Protein AF-A0A7W0HB44-F1 (afdb_monomer_lite)

Sequence (126 aa):
ELVDELAPLRAGALDGHPWAEWAAAGSPLASAGAPPAPGANEPSSGEAAPRRMPGAQSRWNAKKDQSWEPLRPELVAEVAFDHLQGDRFRHATHFQRWRPDRRPQTCTYAQLEVVVPEELASVFGA

Radius of gyration: 18.02 Å; chains: 1; bounding box: 53×34×41 Å

Secondary structure (DSSP, 8-state):
-HHHHHGGGTTTTTTT-TTHHHHHHTSTT--S-PPPPTTS-PPPSS-------TT---TTSTTS--------TT--EEEEEEEEETTEEEEEEEEEEE-TTS-GGG--GGGS-----HHHHHHH--

Foldseek 3Di:
DVCVVQVVQQVCLLPVHQVVVVVVVVDPPPPDDDDHDPPPDDDDDDDDDPPDDFLPQDPVPNPDRRDDGGGRLFWDWDWDADDDDDPDGDDDIGTDDTDPVDGSVVPDPV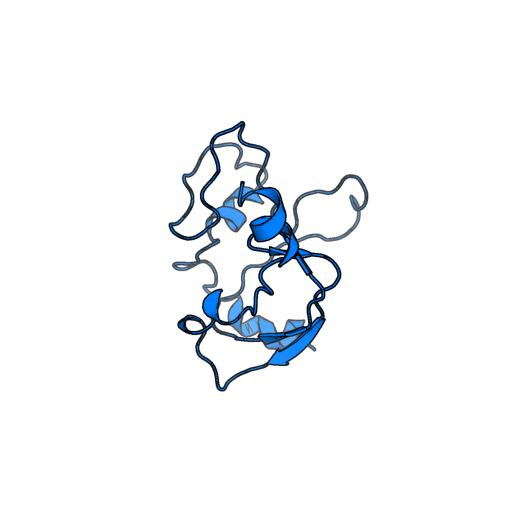PDDDDDPPVVCVVPVD

Structure (mmCIF, N/CA/C/O backbone):
data_AF-A0A7W0HB44-F1
#
_entry.id   AF-A0A7W0HB44-F1
#
loop_
_atom_site.group_PDB
_atom_site.id
_atom_site.type_symbol
_atom_site.label_atom_id
_atom_site.label_alt_id
_atom_site.label_comp_id
_atom_site.label_asym_id
_atom_site.label_entity_id
_atom_site.label_seq_id
_atom_site.pdbx_PDB_ins_code
_atom_site.Cartn_x
_atom_site.Cartn_y
_atom_site.Cartn_z
_atom_site.occupancy
_atom_site.B_iso_or_equiv
_atom_site.auth_seq_id
_atom_site.auth_comp_id
_atom_site.auth_asym_id
_atom_site.auth_atom_id
_atom_site.pdbx_PDB_model_num
ATOM 1 N N . GLU A 1 1 ? 17.718 0.295 -2.332 1.00 66.94 1 GLU A N 1
ATOM 2 C CA . GLU A 1 1 ? 17.067 -0.107 -1.063 1.00 66.94 1 GLU A CA 1
ATOM 3 C C . GLU A 1 1 ? 15.662 -0.639 -1.324 1.00 66.94 1 GLU A C 1
ATOM 5 O O . GLU A 1 1 ? 15.569 -1.816 -1.631 1.00 66.94 1 GLU A O 1
ATOM 10 N N . LEU A 1 2 ? 14.596 0.172 -1.370 1.00 78.62 2 LEU A N 1
ATOM 11 C CA . LEU A 1 2 ? 13.231 -0.365 -1.570 1.00 78.62 2 LEU A CA 1
ATOM 12 C C . LEU A 1 2 ? 13.028 -1.101 -2.914 1.00 78.62 2 LEU A C 1
ATOM 14 O O . LEU A 1 2 ? 12.323 -2.100 -2.988 1.00 78.62 2 LEU A O 1
ATOM 18 N N . VAL A 1 3 ? 13.664 -0.622 -3.987 1.00 80.94 3 VAL A N 1
ATOM 19 C CA . VAL A 1 3 ? 13.577 -1.240 -5.325 1.00 80.94 3 VAL A CA 1
ATOM 20 C C . 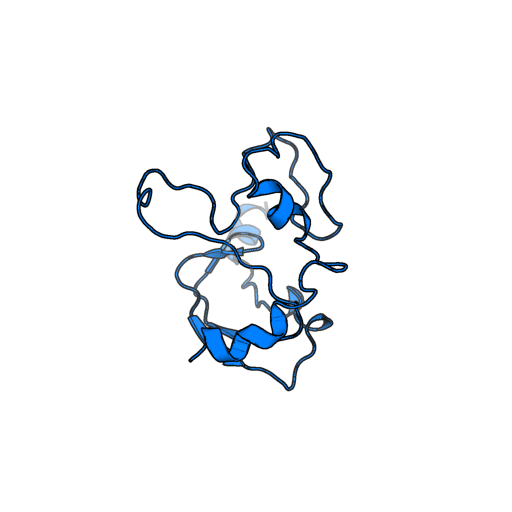VAL A 1 3 ? 14.152 -2.661 -5.334 1.00 80.94 3 VAL A C 1
ATOM 22 O O . VAL A 1 3 ? 13.620 -3.535 -6.018 1.00 80.94 3 VAL A O 1
ATOM 25 N N . ASP A 1 4 ? 15.216 -2.890 -4.567 1.00 86.69 4 ASP A N 1
ATOM 26 C CA . ASP A 1 4 ? 15.881 -4.190 -4.470 1.00 86.69 4 ASP A CA 1
ATOM 27 C C . ASP A 1 4 ? 15.051 -5.152 -3.613 1.00 86.69 4 ASP A C 1
ATOM 29 O O . ASP A 1 4 ? 14.874 -6.312 -3.979 1.00 86.69 4 ASP A O 1
ATOM 33 N N . GLU A 1 5 ? 14.457 -4.648 -2.525 1.00 86.44 5 GLU A N 1
ATOM 34 C CA . GLU A 1 5 ? 13.543 -5.410 -1.665 1.00 86.44 5 GLU A CA 1
ATOM 35 C C . GLU A 1 5 ? 12.287 -5.886 -2.406 1.00 86.44 5 GLU A C 1
ATOM 37 O O . GLU A 1 5 ? 11.816 -6.999 -2.179 1.00 86.44 5 GLU A O 1
ATOM 42 N N . LEU A 1 6 ? 11.748 -5.064 -3.312 1.00 88.62 6 LEU A N 1
ATOM 43 C CA . LEU A 1 6 ? 10.533 -5.379 -4.069 1.00 88.62 6 LEU A CA 1
ATOM 44 C C . LEU A 1 6 ? 10.803 -6.208 -5.331 1.00 88.62 6 LEU A C 1
ATOM 46 O O . LEU A 1 6 ? 9.869 -6.775 -5.899 1.00 88.62 6 LEU A O 1
ATOM 50 N N . ALA A 1 7 ? 12.062 -6.327 -5.765 1.00 88.75 7 ALA A N 1
ATOM 51 C CA . ALA A 1 7 ? 12.422 -7.043 -6.986 1.00 88.75 7 ALA A CA 1
ATOM 52 C C . ALA A 1 7 ? 11.871 -8.483 -7.067 1.00 88.75 7 ALA A C 1
ATOM 54 O O . ALA A 1 7 ? 11.349 -8.848 -8.126 1.00 88.75 7 ALA A O 1
ATOM 55 N N . PRO A 1 8 ? 11.885 -9.293 -5.986 1.00 91.88 8 PRO A N 1
ATOM 56 C CA . PRO A 1 8 ? 11.328 -10.645 -6.011 1.00 91.88 8 PRO A CA 1
ATOM 57 C C . PRO A 1 8 ? 9.817 -10.694 -6.274 1.00 91.88 8 PRO A C 1
ATOM 59 O O . PRO A 1 8 ? 9.305 -11.732 -6.696 1.00 91.88 8 PRO A O 1
ATOM 62 N N . LEU A 1 9 ? 9.090 -9.599 -6.034 1.00 90.00 9 LEU A N 1
ATOM 63 C CA . LEU A 1 9 ? 7.636 -9.523 -6.207 1.00 90.00 9 LEU A CA 1
ATOM 64 C C . LEU A 1 9 ? 7.206 -9.214 -7.643 1.00 90.00 9 LEU A C 1
ATOM 66 O O . LEU A 1 9 ? 6.017 -9.274 -7.932 1.00 90.00 9 LEU A O 1
ATOM 70 N N . ARG A 1 10 ? 8.139 -8.910 -8.549 1.00 89.81 10 ARG A N 1
ATOM 71 C CA . ARG A 1 10 ? 7.848 -8.625 -9.967 1.00 89.81 10 ARG A CA 1
ATOM 72 C C . ARG A 1 10 ? 7.587 -9.887 -10.784 1.00 89.81 10 ARG A C 1
ATOM 74 O O . ARG A 1 10 ? 6.786 -9.888 -11.716 1.00 89.81 10 ARG A O 1
ATOM 81 N N . ALA A 1 11 ? 8.281 -10.973 -10.448 1.00 88.81 11 ALA A N 1
ATOM 82 C CA . ALA A 1 11 ? 8.163 -12.237 -11.167 1.00 88.81 11 ALA A CA 1
ATOM 83 C C . ALA A 1 11 ? 6.737 -12.799 -11.032 1.00 88.81 11 ALA A C 1
ATOM 85 O O . ALA A 1 11 ? 6.245 -12.964 -9.916 1.00 88.81 11 ALA A O 1
ATOM 86 N N . GLY A 1 12 ? 6.067 -13.063 -12.159 1.00 86.06 12 GLY A N 1
ATOM 87 C CA . GLY A 1 12 ? 4.680 -13.554 -12.170 1.00 86.06 12 GLY A CA 1
ATOM 88 C C . GLY A 1 12 ? 3.658 -12.563 -11.597 1.00 86.06 12 GLY A C 1
ATOM 89 O O . GLY A 1 12 ? 2.560 -12.959 -11.225 1.00 86.06 12 GLY A O 1
ATOM 90 N N . ALA A 1 13 ? 3.993 -11.270 -11.490 1.00 88.81 13 ALA A N 1
ATOM 91 C CA . ALA A 1 13 ? 3.138 -10.297 -10.807 1.00 88.81 13 ALA A CA 1
ATOM 92 C C . ALA A 1 13 ? 1.765 -10.093 -11.450 1.00 88.81 13 ALA A C 1
ATOM 94 O O . ALA A 1 13 ? 0.861 -9.622 -10.775 1.00 88.81 13 ALA A O 1
ATOM 95 N N . LEU A 1 14 ? 1.598 -10.427 -12.731 1.00 87.31 14 LEU A N 1
ATOM 96 C CA . LEU A 1 14 ? 0.333 -10.265 -13.448 1.00 87.31 14 LEU A CA 1
ATOM 97 C C . LEU A 1 14 ? -0.612 -11.468 -13.307 1.00 87.31 14 LEU A C 1
ATOM 99 O O . LEU A 1 14 ? -1.790 -11.343 -13.647 1.00 87.31 14 LEU A O 1
ATOM 103 N N . ASP A 1 15 ? -0.137 -12.598 -12.781 1.00 86.62 15 ASP A N 1
ATOM 104 C CA . ASP A 1 15 ? -0.927 -13.822 -12.657 1.00 86.62 15 ASP A CA 1
ATOM 105 C C . ASP A 1 15 ? -2.056 -13.630 -11.633 1.00 86.62 15 ASP A C 1
ATOM 107 O O . ASP A 1 15 ? -1.824 -13.501 -10.432 1.00 86.62 15 ASP A O 1
ATOM 111 N N . GLY A 1 16 ? -3.303 -13.562 -12.116 1.00 80.88 16 GLY A N 1
ATOM 112 C CA . GLY A 1 16 ? -4.476 -13.314 -11.267 1.00 80.88 16 GLY A CA 1
ATOM 113 C C . GLY A 1 16 ? -4.487 -11.933 -10.601 1.00 80.88 16 GLY A C 1
ATOM 114 O O . GLY A 1 16 ? -5.173 -11.738 -9.598 1.00 80.88 16 GLY A O 1
ATOM 115 N N . HIS A 1 17 ? -3.719 -10.976 -11.125 1.00 82.81 17 HIS A N 1
ATOM 116 C CA . HIS A 1 17 ? -3.535 -9.681 -10.485 1.00 82.81 17 HIS A CA 1
ATOM 117 C C . HIS A 1 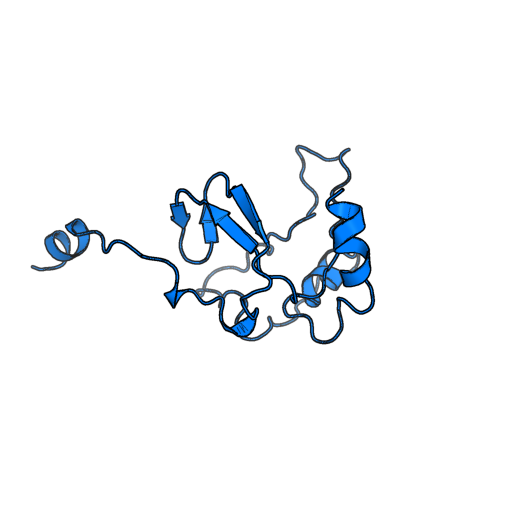17 ? -4.781 -8.790 -10.624 1.00 82.81 17 HIS A C 1
ATOM 119 O O . HIS A 1 17 ? -5.276 -8.610 -11.742 1.00 82.81 17 HIS A O 1
ATOM 125 N N . PRO A 1 18 ? -5.259 -8.149 -9.538 1.00 81.81 18 PRO A N 1
ATOM 126 C CA . PRO A 1 18 ? -6.481 -7.337 -9.570 1.00 81.81 18 PRO A CA 1
ATOM 127 C C . PRO A 1 18 ? -6.381 -6.140 -10.525 1.00 81.81 18 PRO A C 1
ATOM 129 O O . PRO A 1 18 ? -7.391 -5.667 -11.034 1.00 81.81 18 PRO A O 1
ATOM 132 N N . TRP A 1 19 ? -5.157 -5.685 -10.812 1.00 81.31 19 TRP A N 1
ATOM 133 C CA . TRP A 1 19 ? -4.868 -4.598 -11.752 1.00 81.31 19 TRP A CA 1
ATOM 134 C C . TRP A 1 19 ? -4.137 -5.067 -13.019 1.00 81.31 19 TRP A C 1
ATOM 136 O O . TRP A 1 19 ? -3.430 -4.280 -13.642 1.00 81.31 19 TRP A O 1
ATOM 146 N N . ALA A 1 20 ? -4.245 -6.347 -13.401 1.00 82.12 20 ALA A N 1
ATOM 147 C CA . ALA A 1 20 ? -3.573 -6.876 -14.596 1.00 82.12 20 ALA A CA 1
ATOM 148 C C . ALA A 1 20 ? -3.907 -6.073 -15.870 1.00 82.12 20 ALA A C 1
ATOM 150 O O . ALA A 1 20 ? -3.052 -5.871 -16.732 1.00 82.12 20 ALA A O 1
ATOM 151 N N . GLU A 1 21 ? -5.130 -5.544 -15.961 1.00 76.88 21 GLU A N 1
ATOM 152 C CA . GLU A 1 21 ? -5.582 -4.706 -17.077 1.00 76.88 21 GLU A CA 1
ATOM 153 C C . GLU A 1 21 ? -4.788 -3.395 -17.234 1.00 76.88 21 GLU A C 1
ATOM 155 O O . GLU A 1 21 ? -4.681 -2.875 -18.344 1.00 76.88 21 GLU A O 1
ATOM 160 N N . TRP A 1 22 ? -4.168 -2.871 -16.169 1.00 75.94 22 TRP A N 1
ATOM 161 C CA . TRP A 1 22 ? -3.329 -1.668 -16.262 1.00 75.94 22 TRP A CA 1
ATOM 162 C C . TRP A 1 22 ? -2.034 -1.934 -17.032 1.00 75.94 22 TRP A C 1
ATOM 164 O O . TRP A 1 22 ? -1.557 -1.052 -17.745 1.00 75.94 22 TRP A O 1
ATOM 174 N N . ALA A 1 23 ? -1.518 -3.166 -16.974 1.00 70.62 23 ALA A N 1
ATOM 175 C CA . ALA A 1 23 ? -0.372 -3.591 -17.776 1.00 70.62 23 ALA A CA 1
ATOM 176 C C . ALA A 1 23 ? -0.689 -3.562 -19.273 1.00 70.62 23 ALA A C 1
ATOM 178 O O . ALA A 1 23 ? 0.136 -3.139 -20.081 1.00 70.62 23 ALA A O 1
ATOM 179 N N . ALA A 1 24 ? -1.907 -3.976 -19.636 1.00 64.75 24 ALA A N 1
ATOM 180 C CA . ALA A 1 24 ? -2.380 -3.908 -21.010 1.00 64.75 24 ALA A CA 1
ATOM 181 C C . ALA A 1 24 ? -2.591 -2.449 -21.443 1.00 64.75 24 ALA A C 1
ATOM 183 O O . ALA A 1 24 ? -2.161 -2.074 -22.527 1.00 64.75 24 ALA A O 1
ATOM 184 N N . ALA A 1 25 ? -3.182 -1.614 -20.583 1.00 56.91 25 ALA A N 1
ATOM 185 C CA . ALA A 1 25 ? -3.537 -0.228 -20.888 1.00 56.91 25 ALA A CA 1
ATOM 186 C C . ALA A 1 25 ? -2.340 0.746 -20.985 1.00 56.91 25 ALA A C 1
ATOM 188 O O . ALA A 1 25 ? -2.445 1.777 -21.646 1.00 56.91 25 ALA A O 1
ATOM 189 N N . GLY A 1 26 ? -1.194 0.417 -20.375 1.00 52.00 26 GLY A N 1
ATOM 190 C CA . GLY A 1 26 ? 0.079 1.124 -20.578 1.00 52.00 26 GLY A CA 1
ATOM 191 C C . GLY A 1 26 ? 0.760 0.814 -21.920 1.00 52.00 26 GLY A C 1
ATOM 192 O O . GLY A 1 26 ? 1.728 1.481 -22.287 1.00 52.00 26 GLY A O 1
ATOM 193 N N . SER A 1 27 ? 0.258 -0.177 -22.667 1.00 43.75 27 SER A N 1
ATOM 194 C CA . SER A 1 27 ? 0.716 -0.477 -24.022 1.00 43.75 27 SER A CA 1
ATOM 195 C C . SER A 1 27 ? 0.148 0.546 -25.012 1.00 43.75 27 SER A C 1
ATOM 197 O O . SER A 1 27 ? -1.060 0.798 -24.995 1.00 43.75 27 SER A O 1
ATOM 199 N N . PRO A 1 28 ? 0.953 1.092 -25.944 1.00 41.56 28 PRO A N 1
ATOM 200 C CA . PRO A 1 28 ? 0.484 2.053 -26.947 1.00 41.56 28 PRO A CA 1
ATOM 201 C C . PRO A 1 28 ? -0.626 1.519 -27.881 1.00 41.56 28 PRO A C 1
ATOM 203 O O . PRO A 1 28 ? -1.152 2.288 -28.680 1.00 41.56 28 PRO A O 1
ATOM 206 N N . LEU A 1 29 ? -0.996 0.233 -27.790 1.00 34.00 29 LEU A N 1
ATOM 207 C CA . LEU A 1 29 ? -2.051 -0.410 -28.585 1.00 34.00 29 LEU A CA 1
ATOM 208 C C . LEU A 1 29 ? -3.419 -0.547 -27.880 1.00 34.00 29 LEU A C 1
ATOM 210 O O . LEU A 1 29 ? -4.388 -0.940 -28.526 1.00 34.00 29 LEU A O 1
ATOM 214 N N . ALA A 1 30 ? -3.525 -0.287 -26.574 1.00 42.03 30 ALA A N 1
ATOM 215 C CA . ALA A 1 30 ? -4.703 -0.661 -25.786 1.00 42.03 30 ALA A CA 1
ATOM 216 C C . ALA A 1 30 ? -5.719 0.482 -25.640 1.00 42.03 30 ALA A C 1
ATOM 218 O O . ALA A 1 30 ? -5.990 0.985 -24.552 1.00 42.03 30 ALA A O 1
ATOM 219 N N . SER A 1 31 ? -6.320 0.878 -26.757 1.00 34.59 31 SER A N 1
ATOM 220 C CA . SER A 1 31 ? -7.476 1.777 -26.805 1.00 34.59 31 SER A CA 1
ATOM 221 C C . SER A 1 31 ? -8.786 1.010 -27.039 1.00 34.59 31 SER A C 1
ATOM 223 O O . SER A 1 31 ? -9.563 1.378 -27.911 1.00 34.59 31 SER A O 1
ATOM 225 N N . ALA A 1 32 ? -9.068 -0.069 -26.295 1.00 33.91 32 ALA A N 1
ATOM 226 C CA . ALA A 1 32 ? -10.382 -0.721 -26.381 1.00 33.91 32 ALA A CA 1
ATOM 227 C C . ALA A 1 32 ? -10.771 -1.531 -25.128 1.00 33.91 32 ALA A C 1
ATOM 229 O O . ALA A 1 32 ? -10.327 -2.656 -24.931 1.00 33.91 32 ALA A O 1
ATOM 230 N N . GLY A 1 33 ? -11.648 -0.938 -24.310 1.00 38.47 33 GLY A N 1
ATOM 231 C CA . GLY A 1 33 ? -12.824 -1.578 -23.699 1.00 38.47 33 GLY A CA 1
ATOM 232 C C . GLY A 1 33 ? -1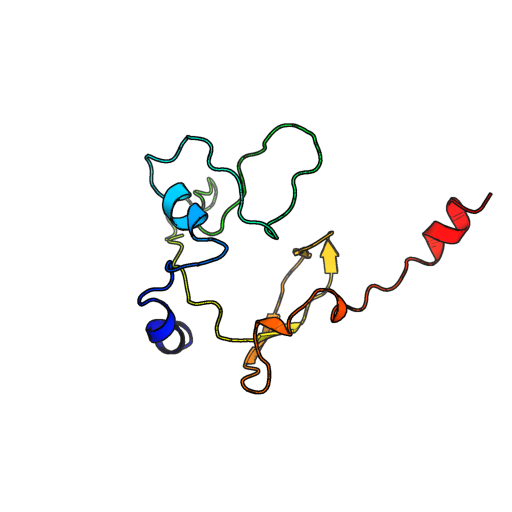2.724 -2.989 -23.105 1.00 38.47 33 GLY A C 1
ATOM 233 O O . GLY A 1 33 ? -13.443 -3.871 -23.566 1.00 38.47 33 GLY A O 1
ATOM 234 N N . ALA A 1 34 ? -11.961 -3.182 -22.025 1.00 36.75 34 ALA A N 1
ATOM 235 C CA . ALA A 1 34 ? -12.122 -4.346 -21.146 1.00 36.75 34 ALA A CA 1
ATOM 236 C C . ALA A 1 34 ? -12.937 -3.978 -19.879 1.00 36.75 34 ALA A C 1
ATOM 238 O O . ALA A 1 34 ? -12.705 -2.908 -19.293 1.00 36.75 34 ALA A O 1
ATOM 239 N N . PRO A 1 35 ? -13.911 -4.812 -19.455 1.00 32.62 35 PRO A N 1
ATOM 240 C CA . PRO A 1 35 ? -14.655 -4.589 -18.217 1.00 32.62 35 PRO A CA 1
ATOM 241 C C . PRO A 1 35 ? -13.752 -4.806 -16.985 1.00 32.62 35 PRO A C 1
ATOM 243 O O . PRO A 1 35 ? -12.882 -5.677 -17.028 1.00 32.62 35 PRO A O 1
ATOM 246 N N . PRO A 1 36 ? -13.940 -4.022 -15.904 1.00 39.62 36 PRO A N 1
ATOM 247 C CA . PRO A 1 36 ? -13.067 -4.067 -14.733 1.00 39.62 36 PRO A CA 1
ATOM 248 C C . PRO A 1 36 ? -13.268 -5.344 -13.906 1.00 39.62 36 PRO A C 1
ATOM 250 O O . PRO A 1 36 ? -14.351 -5.936 -13.891 1.00 39.62 36 PRO A O 1
ATOM 253 N N . ALA A 1 37 ? -12.222 -5.740 -13.178 1.00 40.75 37 ALA A N 1
ATOM 254 C CA . ALA A 1 37 ? -12.290 -6.802 -12.178 1.00 40.75 37 ALA A CA 1
ATOM 255 C C . ALA A 1 37 ? -13.230 -6.416 -11.009 1.00 40.75 37 ALA A C 1
ATOM 257 O O . ALA A 1 37 ? -13.264 -5.247 -10.609 1.00 40.75 37 ALA A O 1
ATOM 258 N N . PRO A 1 38 ? -13.981 -7.370 -10.422 1.00 30.97 38 PRO A N 1
ATOM 259 C CA . PRO A 1 38 ? -14.883 -7.082 -9.308 1.00 30.97 38 PRO A CA 1
ATOM 260 C C . PRO A 1 38 ? -14.089 -6.592 -8.086 1.00 30.97 38 PRO A C 1
ATOM 262 O O . PRO A 1 38 ? -13.194 -7.283 -7.603 1.00 30.97 38 PRO A O 1
ATOM 265 N N . GLY A 1 39 ? -14.417 -5.390 -7.600 1.00 39.38 39 GLY A N 1
ATOM 266 C CA . GLY A 1 39 ? -13.740 -4.722 -6.478 1.00 39.38 39 GLY A CA 1
ATOM 267 C C . GLY A 1 39 ? -12.791 -3.581 -6.872 1.00 39.38 39 GLY A C 1
ATOM 268 O O . GLY A 1 39 ? -12.315 -2.871 -5.990 1.00 39.38 39 GLY A O 1
ATOM 269 N N . ALA A 1 40 ? -12.542 -3.359 -8.167 1.00 43.97 40 ALA A N 1
ATOM 270 C CA . ALA A 1 40 ? -11.895 -2.145 -8.657 1.00 43.97 40 ALA A CA 1
ATOM 271 C C . ALA A 1 40 ? -12.976 -1.112 -9.016 1.00 43.97 40 ALA A C 1
ATOM 273 O O . ALA A 1 40 ? -13.684 -1.297 -10.000 1.00 43.97 40 ALA A O 1
ATOM 274 N N . ASN A 1 41 ? -13.108 -0.065 -8.191 1.00 45.88 41 ASN A N 1
ATOM 275 C CA . ASN A 1 41 ? -13.949 1.131 -8.351 1.00 45.88 41 ASN A CA 1
ATOM 276 C C . ASN A 1 41 ? -15.130 0.972 -9.326 1.00 45.88 41 ASN A C 1
ATOM 278 O O . ASN A 1 41 ? -15.006 1.271 -10.518 1.00 45.88 41 ASN A O 1
ATOM 282 N N . GLU A 1 42 ? -16.283 0.536 -8.809 1.00 34.84 42 GLU A N 1
ATOM 283 C CA . GLU A 1 42 ? -17.534 0.528 -9.572 1.00 34.84 42 GLU A CA 1
ATOM 284 C C . GLU A 1 42 ? -17.821 1.942 -10.114 1.00 34.84 42 GLU A C 1
ATOM 286 O O . GLU A 1 42 ? -17.856 2.907 -9.343 1.00 34.84 42 GLU A O 1
ATOM 291 N N . PRO A 1 43 ? -17.994 2.120 -11.435 1.00 35.34 43 PRO A N 1
ATOM 292 C CA . PRO A 1 43 ? -18.248 3.437 -11.985 1.00 35.34 43 PRO A CA 1
ATOM 293 C C . PRO A 1 43 ? -19.673 3.873 -11.637 1.00 35.34 43 PRO A C 1
ATOM 295 O O . PRO A 1 43 ? -20.652 3.255 -12.056 1.00 35.34 43 PRO A O 1
ATOM 298 N N . SER A 1 44 ? -19.788 4.987 -10.913 1.00 31.38 44 SER A N 1
ATOM 299 C CA . SER A 1 44 ? -21.025 5.767 -10.890 1.00 31.38 44 SER A CA 1
ATOM 300 C C . SER A 1 44 ? -21.363 6.180 -12.325 1.00 31.38 44 SER A C 1
ATOM 302 O O . SER A 1 44 ? -20.489 6.610 -13.078 1.00 31.38 44 SER A O 1
ATOM 304 N N . SER A 1 45 ? -22.620 5.983 -12.718 1.00 36.56 45 SER A N 1
ATOM 305 C CA . SER A 1 45 ? -23.103 6.200 -14.082 1.00 36.56 45 SER A CA 1
ATOM 306 C C . SER A 1 45 ? -22.839 7.637 -14.546 1.00 36.56 45 SER A C 1
ATOM 308 O O . SER A 1 45 ? -23.461 8.577 -14.059 1.00 36.56 45 SER A O 1
ATOM 310 N N . GLY A 1 46 ? -21.928 7.799 -15.507 1.00 30.16 46 GLY A N 1
ATOM 311 C CA . GLY A 1 46 ? -21.660 9.064 -16.190 1.00 30.16 46 GLY A CA 1
ATOM 312 C C . GLY A 1 46 ? -20.286 9.063 -16.856 1.00 30.16 46 GLY A C 1
ATOM 313 O O . GLY A 1 46 ? -19.289 8.944 -16.159 1.00 30.16 46 GLY A O 1
ATOM 314 N N . GLU A 1 47 ? -20.271 9.167 -18.191 1.00 31.09 47 GLU A N 1
ATOM 315 C CA . GLU A 1 47 ? -19.135 9.434 -19.093 1.00 31.09 47 GLU A CA 1
ATOM 316 C C . GLU A 1 47 ? -17.769 8.846 -18.673 1.00 31.09 47 GLU A C 1
ATOM 318 O O . GLU A 1 47 ? -17.094 9.351 -17.776 1.00 31.09 47 GLU A O 1
ATOM 323 N N . ALA A 1 48 ? -17.313 7.798 -19.369 1.00 37.03 48 ALA A N 1
ATOM 324 C CA . ALA A 1 48 ? -16.049 7.115 -19.091 1.00 37.03 48 ALA A CA 1
ATOM 325 C C . ALA A 1 48 ? -14.827 8.039 -19.284 1.00 37.03 48 ALA A C 1
ATOM 327 O O . ALA A 1 48 ? -14.188 8.057 -20.336 1.00 37.03 48 ALA A O 1
ATOM 328 N N . ALA A 1 49 ? -14.475 8.799 -18.246 1.00 37.28 49 ALA A N 1
ATOM 329 C CA . ALA A 1 49 ? -13.210 9.509 -18.173 1.00 37.28 49 ALA A CA 1
ATOM 330 C C . ALA A 1 49 ? -12.057 8.490 -18.275 1.00 37.28 49 ALA A C 1
ATOM 332 O O . ALA A 1 49 ? -12.149 7.406 -17.688 1.00 37.28 49 ALA A O 1
ATOM 333 N N . PRO A 1 50 ? -10.959 8.808 -18.990 1.00 46.97 50 PRO A N 1
ATOM 334 C CA . PRO A 1 50 ? -9.821 7.904 -19.102 1.00 46.97 50 PRO A CA 1
ATOM 335 C C . PRO A 1 50 ? -9.336 7.534 -17.697 1.00 46.97 50 PRO A C 1
ATOM 337 O O . PRO A 1 50 ? -8.996 8.418 -16.903 1.00 46.97 50 PRO A O 1
ATOM 340 N N . ARG A 1 51 ? -9.344 6.231 -17.377 1.00 59.12 51 ARG A N 1
ATOM 341 C CA . ARG A 1 51 ? -8.898 5.715 -16.075 1.00 59.12 51 ARG A CA 1
ATOM 342 C C . ARG A 1 51 ? -7.487 6.239 -15.814 1.00 59.12 51 ARG A C 1
ATOM 344 O O . ARG A 1 51 ? -6.549 5.900 -16.534 1.00 59.12 51 ARG A O 1
ATOM 351 N N . ARG A 1 52 ? -7.334 7.102 -14.803 1.00 61.88 52 ARG A N 1
ATOM 352 C CA . ARG A 1 52 ? -6.014 7.571 -14.369 1.00 61.88 52 ARG A CA 1
ATOM 353 C C . ARG A 1 52 ? -5.275 6.396 -13.742 1.00 61.88 52 ARG A C 1
ATOM 355 O O . ARG A 1 52 ? -5.560 6.035 -12.607 1.00 61.88 52 ARG A O 1
ATOM 362 N N . MET A 1 53 ? -4.335 5.832 -14.487 1.00 68.75 53 MET A N 1
ATOM 363 C CA . MET A 1 53 ? -3.418 4.806 -14.000 1.00 68.75 53 MET A CA 1
ATOM 364 C C . MET A 1 53 ? -2.084 5.430 -13.564 1.00 68.75 53 MET A C 1
ATOM 366 O O . MET A 1 53 ? -1.668 6.453 -14.127 1.00 68.75 53 MET A O 1
ATOM 370 N N . PRO A 1 54 ? -1.392 4.834 -12.582 1.00 67.94 54 PRO A N 1
ATOM 371 C CA . PRO A 1 54 ? 0.002 5.154 -12.309 1.00 67.94 54 PRO A CA 1
ATOM 372 C C . PRO A 1 54 ? 0.848 4.960 -13.574 1.00 67.94 54 PRO A C 1
ATOM 374 O O . PRO A 1 54 ? 0.634 4.020 -14.330 1.00 67.94 54 PRO A O 1
ATOM 377 N N . GLY A 1 55 ? 1.784 5.872 -13.826 1.00 69.19 55 GLY A N 1
ATOM 378 C CA . GLY A 1 55 ? 2.661 5.809 -14.999 1.00 69.19 55 GLY A CA 1
ATOM 379 C C . GLY A 1 55 ? 2.080 6.345 -16.315 1.00 69.19 55 GLY A C 1
ATOM 380 O O . GLY A 1 55 ? 2.780 6.402 -17.325 1.00 69.19 55 GLY A O 1
ATOM 381 N N . ALA A 1 56 ? 0.822 6.803 -16.323 1.00 69.94 56 ALA A N 1
ATOM 382 C CA . ALA A 1 56 ? 0.237 7.446 -17.497 1.00 69.94 56 ALA A CA 1
ATOM 383 C C . ALA A 1 56 ? 1.017 8.707 -17.915 1.00 69.94 56 ALA A C 1
ATOM 385 O O . ALA A 1 56 ? 1.414 9.525 -17.082 1.00 69.94 56 ALA A O 1
ATOM 386 N N . GLN A 1 57 ? 1.170 8.898 -19.229 1.00 66.75 57 GLN A N 1
ATOM 387 C CA . GLN A 1 57 ? 1.881 10.038 -19.809 1.00 66.75 57 GLN A CA 1
ATOM 388 C C . GLN A 1 57 ? 1.308 11.374 -19.307 1.00 66.75 57 GLN A C 1
ATOM 390 O O . GLN A 1 57 ? 0.135 11.699 -19.501 1.00 66.75 57 GLN A O 1
ATOM 395 N N . SER A 1 58 ? 2.160 12.174 -18.664 1.00 67.81 58 SER A N 1
ATOM 396 C CA . SER A 1 58 ? 1.820 13.505 -18.158 1.00 67.81 58 SER A CA 1
ATOM 397 C C . SER A 1 58 ? 2.524 14.583 -18.972 1.00 67.81 58 SER A C 1
ATOM 399 O O . SER A 1 58 ? 3.752 14.603 -19.057 1.00 67.81 58 SER A O 1
ATOM 401 N N . ARG A 1 59 ? 1.750 15.551 -19.486 1.00 69.56 59 ARG A N 1
ATOM 402 C CA . ARG A 1 59 ? 2.259 16.725 -20.228 1.00 69.56 59 ARG A CA 1
ATOM 403 C C . ARG A 1 59 ? 3.294 17.556 -19.462 1.00 69.56 59 ARG A C 1
ATOM 405 O O . ARG A 1 59 ? 4.078 18.264 -20.077 1.00 69.56 59 ARG A O 1
ATOM 412 N N . TRP A 1 60 ? 3.296 17.470 -18.133 1.00 66.88 60 TRP A N 1
ATOM 413 C CA . TRP A 1 60 ? 4.208 18.222 -17.266 1.00 66.88 60 TRP A CA 1
ATOM 414 C C . TRP A 1 60 ? 5.523 17.485 -16.988 1.00 66.88 60 TRP A C 1
ATOM 416 O O . TRP A 1 60 ? 6.504 18.111 -16.607 1.00 66.88 60 TRP A O 1
ATOM 426 N N . ASN A 1 61 ? 5.558 16.164 -17.193 1.00 64.81 61 ASN A N 1
ATOM 427 C CA . ASN A 1 61 ? 6.695 15.298 -16.869 1.00 64.81 61 ASN A CA 1
ATOM 428 C C . ASN A 1 61 ? 7.131 14.446 -18.075 1.00 64.81 61 ASN A C 1
ATOM 430 O O . ASN A 1 61 ? 7.662 13.358 -17.892 1.00 64.81 61 ASN A O 1
ATOM 434 N N . ALA A 1 62 ? 6.941 14.937 -19.305 1.00 66.06 62 ALA A N 1
ATOM 435 C CA . ALA A 1 62 ? 7.139 14.174 -20.547 1.00 66.06 62 ALA A CA 1
ATOM 436 C C . ALA A 1 62 ? 8.532 13.528 -20.714 1.00 66.06 62 ALA A C 1
ATOM 438 O O . ALA A 1 62 ? 8.681 12.588 -21.484 1.00 66.06 62 ALA A O 1
ATOM 439 N N . LYS A 1 63 ? 9.557 14.028 -20.012 1.00 73.62 63 LYS A N 1
ATOM 440 C CA . LYS A 1 63 ? 10.930 13.493 -20.055 1.00 73.62 63 LYS A CA 1
ATOM 441 C C . LYS A 1 63 ? 11.289 12.589 -18.871 1.00 73.62 63 LYS A C 1
ATOM 443 O O . LYS A 1 63 ? 12.407 12.089 -18.826 1.00 73.62 63 LYS A O 1
ATOM 448 N N . LYS A 1 64 ? 10.403 12.441 -17.882 1.00 73.12 64 LYS A N 1
ATOM 449 C CA . LYS A 1 64 ? 10.650 11.574 -16.727 1.00 73.12 64 LYS A CA 1
ATOM 450 C C . LYS A 1 64 ? 10.192 10.166 -17.047 1.00 73.12 64 LYS A C 1
ATOM 452 O O . LYS A 1 64 ? 9.106 9.988 -17.600 1.00 73.12 64 LYS A O 1
ATOM 457 N N . ASP A 1 65 ? 11.002 9.205 -16.628 1.00 71.38 65 ASP A N 1
ATOM 458 C CA . ASP A 1 65 ? 10.586 7.818 -16.600 1.00 71.38 65 ASP A CA 1
ATOM 459 C C . ASP A 1 65 ? 9.400 7.673 -15.640 1.00 71.38 65 ASP A C 1
ATOM 461 O O . ASP A 1 65 ? 9.451 8.072 -14.474 1.00 71.38 65 ASP A O 1
ATOM 465 N N . GLN A 1 66 ? 8.294 7.204 -16.197 1.00 72.00 66 GLN A N 1
ATOM 466 C CA . GLN A 1 66 ? 7.033 6.959 -15.513 1.00 72.00 66 GLN A CA 1
ATOM 467 C C . GLN A 1 66 ? 6.606 5.512 -15.767 1.00 72.00 66 GLN A C 1
ATOM 469 O O . GLN A 1 66 ? 5.417 5.213 -15.748 1.00 72.00 66 GLN A O 1
ATOM 474 N N . SER A 1 67 ? 7.559 4.611 -16.029 1.00 75.00 67 SER A N 1
ATOM 475 C CA . SER A 1 67 ? 7.273 3.190 -16.162 1.00 75.00 67 SER A CA 1
ATOM 476 C C . SER A 1 67 ? 6.508 2.695 -14.939 1.00 75.00 67 SER A C 1
ATOM 478 O O . SER A 1 67 ? 6.940 2.877 -13.797 1.00 75.00 67 SER A O 1
ATOM 480 N N . TRP A 1 68 ? 5.369 2.063 -15.184 1.00 78.88 68 TRP A N 1
ATOM 481 C CA . TRP A 1 68 ? 4.656 1.328 -14.157 1.00 78.88 68 TRP A CA 1
ATOM 482 C C . TRP A 1 68 ? 5.115 -0.125 -14.174 1.00 78.88 68 TRP A C 1
ATOM 484 O O . TRP A 1 68 ? 5.212 -0.737 -15.237 1.00 78.88 68 TRP A O 1
ATOM 494 N N . GLU A 1 69 ? 5.383 -0.670 -12.992 1.00 83.88 69 GLU A N 1
ATOM 495 C CA . GLU A 1 69 ? 5.816 -2.049 -12.823 1.00 83.88 69 GLU A CA 1
ATOM 496 C C . GLU A 1 69 ? 4.896 -2.751 -11.812 1.00 83.88 69 GLU A C 1
ATOM 498 O O . GLU A 1 69 ? 4.752 -2.263 -10.685 1.00 83.88 69 GLU A O 1
ATOM 503 N N . PRO A 1 70 ? 4.236 -3.860 -12.194 1.00 87.38 70 PRO A N 1
ATOM 504 C CA . PRO A 1 70 ? 3.369 -4.602 -11.289 1.00 87.38 70 PRO A CA 1
ATOM 505 C C . PRO A 1 70 ? 4.190 -5.338 -10.226 1.00 87.38 70 PRO A C 1
ATOM 507 O O . PRO A 1 70 ? 5.275 -5.855 -10.495 1.00 87.38 70 PRO A O 1
ATOM 510 N N . LEU A 1 71 ? 3.623 -5.446 -9.027 1.00 89.88 71 LEU A N 1
ATOM 511 C CA . LEU A 1 71 ? 4.169 -6.229 -7.922 1.00 89.88 71 LEU A CA 1
ATOM 512 C C . LEU A 1 71 ? 3.076 -7.155 -7.396 1.00 89.88 71 LEU A C 1
ATOM 514 O O . LEU A 1 71 ? 1.929 -6.730 -7.272 1.00 89.88 71 LEU A O 1
ATOM 518 N N . ARG A 1 72 ? 3.422 -8.396 -7.036 1.00 91.19 72 ARG A N 1
ATOM 519 C CA . ARG A 1 72 ? 2.478 -9.304 -6.372 1.00 91.19 72 ARG A CA 1
ATOM 520 C C . ARG A 1 72 ? 1.933 -8.652 -5.085 1.00 91.19 72 ARG A C 1
ATOM 522 O O . ARG A 1 72 ? 2.739 -8.196 -4.267 1.00 91.19 72 ARG A O 1
ATOM 529 N N . PRO A 1 73 ? 0.601 -8.614 -4.864 1.00 89.94 73 PRO A N 1
ATOM 530 C CA . PRO A 1 73 ? -0.025 -7.944 -3.720 1.00 89.94 73 PRO A CA 1
ATOM 531 C C . PRO A 1 73 ? 0.069 -8.793 -2.439 1.00 89.94 73 PRO A C 1
ATOM 533 O O . PRO A 1 73 ? -0.932 -9.165 -1.829 1.00 89.94 73 PRO A O 1
ATOM 536 N N . GLU A 1 74 ? 1.295 -9.138 -2.051 1.00 91.38 74 GLU A N 1
ATOM 537 C CA . GLU A 1 74 ? 1.609 -10.030 -0.929 1.00 91.38 74 GLU A CA 1
ATOM 538 C C . GLU A 1 74 ? 2.073 -9.267 0.319 1.00 91.38 74 GLU A C 1
ATOM 540 O O . GLU A 1 74 ? 1.905 -9.754 1.437 1.00 91.38 74 GLU A O 1
ATOM 545 N N . LEU A 1 75 ? 2.629 -8.063 0.146 1.00 92.06 75 LEU A N 1
ATOM 546 C CA . LEU A 1 75 ? 3.122 -7.239 1.248 1.00 92.06 75 LEU A CA 1
ATOM 547 C C . LEU A 1 75 ? 2.060 -6.271 1.761 1.00 92.06 75 LEU A C 1
ATOM 549 O O . LEU A 1 75 ? 1.342 -5.633 0.993 1.00 92.06 75 LEU A O 1
ATOM 553 N N . VAL A 1 76 ? 2.033 -6.108 3.082 1.00 93.94 76 VAL A N 1
ATOM 554 C CA . VAL A 1 76 ? 1.193 -5.126 3.768 1.00 93.94 76 VAL A CA 1
ATOM 555 C C . VAL A 1 76 ? 2.073 -4.026 4.342 1.00 93.94 76 VAL A C 1
ATOM 557 O O . VAL A 1 76 ? 3.021 -4.306 5.077 1.00 93.94 76 VAL A O 1
ATOM 560 N N . ALA A 1 77 ? 1.739 -2.775 4.037 1.00 92.81 77 ALA A N 1
ATOM 561 C CA . ALA A 1 77 ? 2.388 -1.596 4.593 1.00 92.81 77 ALA A CA 1
ATOM 562 C C . ALA A 1 77 ? 1.448 -0.857 5.547 1.00 92.81 77 ALA A C 1
ATOM 564 O O . ALA A 1 77 ? 0.244 -0.767 5.317 1.00 92.81 77 ALA A O 1
ATOM 565 N N . GLU A 1 78 ? 2.021 -0.290 6.600 1.00 93.25 78 GLU A N 1
ATOM 566 C CA . GLU A 1 78 ? 1.375 0.741 7.398 1.00 93.25 78 GLU A CA 1
ATOM 567 C C . GLU A 1 78 ? 1.693 2.105 6.792 1.00 93.25 78 GLU A C 1
ATOM 569 O O . GLU A 1 78 ? 2.847 2.394 6.450 1.00 93.25 78 GLU A O 1
ATOM 574 N N . VAL A 1 79 ? 0.665 2.939 6.658 1.00 92.81 79 VAL A N 1
ATOM 575 C CA . VAL A 1 79 ? 0.786 4.286 6.109 1.00 92.81 79 VAL A CA 1
ATOM 576 C C . VAL A 1 79 ? 0.109 5.295 7.024 1.00 92.81 79 VAL A C 1
ATOM 578 O O . VAL A 1 79 ? -0.936 5.010 7.605 1.00 92.81 79 VAL A O 1
ATOM 581 N N . ALA A 1 80 ? 0.697 6.483 7.125 1.00 90.69 80 ALA A N 1
ATOM 582 C CA . ALA A 1 80 ? 0.014 7.651 7.661 1.00 90.69 80 ALA A CA 1
ATOM 583 C C . ALA A 1 80 ? -0.615 8.436 6.507 1.00 90.69 80 ALA A C 1
ATOM 585 O O . ALA A 1 80 ? 0.007 8.600 5.452 1.00 90.69 80 ALA A O 1
ATOM 586 N N . PHE A 1 81 ? -1.838 8.917 6.705 1.00 89.25 81 PHE A N 1
ATOM 587 C CA . PHE A 1 81 ? -2.577 9.695 5.717 1.00 89.25 81 PHE A CA 1
ATOM 588 C C . PHE A 1 81 ? -3.355 10.819 6.403 1.00 89.25 81 PHE A C 1
ATOM 590 O O . PHE A 1 81 ? -3.804 10.657 7.536 1.00 89.25 81 PHE A O 1
ATOM 597 N N . ASP A 1 82 ? -3.542 11.933 5.693 1.00 84.56 82 ASP A N 1
ATOM 598 C CA . ASP A 1 82 ? -4.285 13.086 6.217 1.00 84.56 82 ASP A CA 1
ATOM 599 C C . ASP A 1 82 ? -5.783 13.001 5.907 1.00 84.56 82 ASP A C 1
ATOM 601 O O . ASP A 1 82 ? -6.625 13.339 6.734 1.00 84.56 82 ASP A O 1
ATOM 605 N N . HIS A 1 83 ? -6.133 12.611 4.676 1.00 82.00 83 HIS A N 1
ATOM 606 C CA . HIS A 1 83 ? -7.508 12.698 4.194 1.00 82.00 83 HIS A CA 1
ATOM 607 C C . HIS A 1 83 ? -7.864 11.553 3.246 1.00 82.00 83 HIS A C 1
ATOM 609 O O . HIS A 1 83 ? -7.076 11.181 2.375 1.00 82.00 83 HIS A O 1
ATOM 615 N N . LEU A 1 84 ? -9.093 11.051 3.364 1.00 83.06 84 LEU A N 1
ATOM 616 C CA . LEU A 1 84 ? -9.712 10.134 2.408 1.00 83.06 84 LEU A CA 1
ATOM 617 C C . LEU A 1 84 ? -10.712 10.894 1.542 1.00 83.06 84 LEU A C 1
ATOM 619 O O . LEU A 1 84 ? -11.611 11.545 2.057 1.00 83.06 84 LEU A O 1
ATOM 623 N N . GLN A 1 85 ? -10.572 10.807 0.222 1.00 79.50 85 GLN A N 1
ATOM 624 C CA . GLN A 1 85 ? -11.558 11.327 -0.720 1.00 79.50 85 GLN A CA 1
ATOM 625 C C . GLN A 1 85 ? -12.293 10.151 -1.365 1.00 79.50 85 GLN A C 1
ATOM 627 O O . GLN A 1 85 ? -11.820 9.610 -2.362 1.00 79.50 85 GLN A O 1
ATOM 632 N N . GLY A 1 86 ? -13.445 9.774 -0.807 1.00 80.12 86 GLY A N 1
ATOM 633 C CA . GLY A 1 86 ? -14.156 8.564 -1.219 1.00 80.12 86 GLY A CA 1
ATOM 634 C C . GLY A 1 86 ? -13.365 7.318 -0.823 1.00 80.12 86 GLY A C 1
ATOM 635 O O . GLY A 1 86 ? -13.131 7.084 0.357 1.00 80.12 86 GLY A O 1
ATOM 636 N N . ASP A 1 87 ? -12.918 6.554 -1.815 1.00 76.44 87 ASP A N 1
ATOM 637 C CA . ASP A 1 87 ? -12.199 5.285 -1.664 1.00 76.44 87 ASP A CA 1
ATOM 638 C C . ASP A 1 87 ? -10.664 5.414 -1.755 1.00 76.44 87 ASP A C 1
ATOM 640 O O . ASP A 1 87 ? -9.954 4.409 -1.731 1.00 76.44 87 ASP A O 1
ATOM 644 N N . ARG A 1 88 ? -10.118 6.634 -1.837 1.00 81.50 88 ARG A N 1
ATOM 645 C CA . ARG A 1 88 ? -8.674 6.870 -2.013 1.00 81.50 88 ARG A CA 1
ATOM 646 C C . ARG A 1 88 ? -8.095 7.859 -1.013 1.00 81.50 88 ARG A C 1
ATOM 648 O O . ARG A 1 88 ? -8.765 8.800 -0.587 1.00 81.50 88 ARG A O 1
ATOM 655 N N . PHE A 1 89 ? -6.803 7.721 -0.734 1.00 84.38 89 PHE A N 1
ATOM 656 C CA . PHE A 1 89 ? -6.052 8.743 -0.013 1.00 84.38 89 PHE A CA 1
ATOM 657 C C . PHE A 1 89 ? -5.895 10.015 -0.852 1.00 84.38 89 PHE A C 1
ATOM 659 O O . PHE A 1 89 ? -5.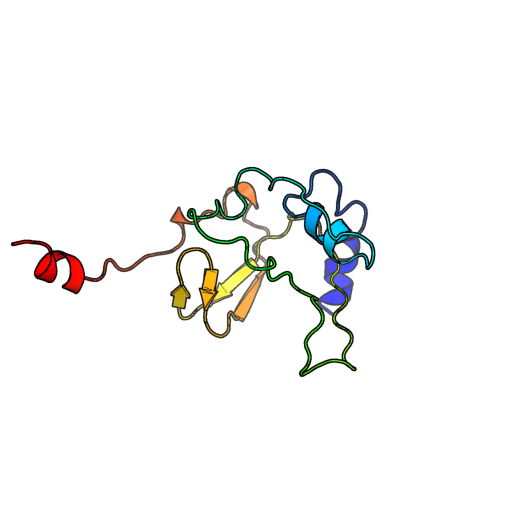724 9.977 -2.075 1.00 84.38 89 PHE A O 1
ATOM 666 N N . ARG A 1 90 ? -5.946 11.160 -0.177 1.00 82.88 90 ARG A N 1
ATOM 667 C CA . ARG A 1 90 ? -5.692 12.484 -0.734 1.00 82.88 90 ARG A CA 1
ATOM 668 C C . ARG A 1 90 ? -4.671 13.210 0.136 1.00 82.88 90 ARG A C 1
ATOM 670 O O . ARG A 1 90 ? -4.657 13.036 1.349 1.00 82.88 90 ARG A O 1
ATOM 677 N N . HIS A 1 91 ? -3.875 14.060 -0.515 1.00 85.69 91 HIS A N 1
ATOM 678 C CA . HIS A 1 91 ? -2.619 14.607 0.014 1.00 85.69 91 HIS A CA 1
ATOM 679 C C . HIS A 1 91 ? -1.544 13.521 0.156 1.00 85.69 91 HIS A C 1
ATOM 681 O O . HIS A 1 91 ? -1.693 12.432 -0.401 1.00 85.69 91 HIS A O 1
ATOM 687 N N . ALA A 1 92 ? -0.407 13.853 0.764 1.00 83.31 92 ALA A N 1
ATOM 688 C CA . ALA A 1 92 ? 0.702 12.919 0.863 1.00 83.31 92 ALA A CA 1
ATOM 689 C C . ALA A 1 92 ? 0.318 11.739 1.770 1.00 83.31 92 ALA A C 1
ATOM 691 O O . ALA A 1 92 ? -0.196 11.914 2.870 1.00 83.31 92 ALA A O 1
ATOM 692 N N . THR A 1 93 ? 0.550 10.522 1.286 1.00 89.50 93 THR A N 1
ATOM 693 C CA . THR A 1 93 ? 0.457 9.300 2.087 1.00 89.50 93 THR A CA 1
ATOM 694 C C . THR A 1 93 ? 1.872 8.836 2.361 1.00 89.50 93 THR A C 1
ATOM 696 O O . THR A 1 93 ? 2.654 8.633 1.431 1.00 89.50 93 THR A O 1
ATOM 699 N N . HIS A 1 94 ? 2.218 8.709 3.635 1.00 90.00 94 HIS A N 1
ATOM 700 C CA . HIS A 1 94 ? 3.577 8.423 4.059 1.00 90.00 94 HIS A CA 1
ATOM 701 C C . HIS A 1 94 ? 3.693 6.966 4.475 1.00 90.00 94 HIS A C 1
ATOM 703 O O . HIS A 1 94 ? 3.001 6.517 5.389 1.00 90.00 94 HIS A O 1
ATOM 709 N N . PHE A 1 95 ? 4.588 6.237 3.813 1.00 92.25 95 PHE A N 1
ATOM 710 C CA . PHE A 1 95 ? 4.988 4.908 4.252 1.00 92.25 95 PHE A CA 1
ATOM 711 C C . PHE A 1 95 ? 5.609 4.990 5.649 1.00 92.25 95 PHE A C 1
ATOM 713 O O . PHE A 1 95 ? 6.519 5.787 5.869 1.00 92.25 95 PHE A O 1
ATOM 720 N N . GLN A 1 96 ? 5.114 4.170 6.574 1.00 93.00 96 GLN A N 1
ATOM 721 C CA . GLN A 1 96 ? 5.649 4.073 7.931 1.00 93.00 96 GLN A CA 1
ATOM 722 C C . GLN A 1 96 ? 6.547 2.848 8.063 1.00 93.00 96 GLN A C 1
ATOM 724 O O . GLN A 1 96 ? 7.727 2.961 8.386 1.00 93.00 96 GLN A O 1
ATOM 729 N N . ARG A 1 97 ? 5.986 1.658 7.819 1.00 92.69 97 ARG A N 1
ATOM 730 C CA . ARG A 1 97 ? 6.693 0.382 7.985 1.00 92.69 97 ARG A CA 1
ATOM 731 C C . ARG A 1 97 ? 5.974 -0.770 7.299 1.00 92.69 97 ARG A C 1
ATOM 733 O O . ARG A 1 97 ? 4.761 -0.732 7.098 1.00 92.69 97 ARG A O 1
ATOM 740 N N . TRP A 1 98 ? 6.710 -1.845 7.046 1.00 93.56 98 TRP A N 1
ATOM 741 C CA . TRP A 1 98 ? 6.129 -3.126 6.657 1.00 93.56 98 TRP A CA 1
ATOM 742 C C . TRP A 1 98 ? 5.430 -3.814 7.840 1.00 93.56 98 TRP A C 1
ATOM 744 O O . TRP A 1 98 ? 5.878 -3.736 8.987 1.00 93.56 98 TRP A O 1
ATOM 754 N N . ARG A 1 99 ? 4.324 -4.505 7.550 1.00 94.31 99 ARG A N 1
ATOM 755 C CA . ARG A 1 99 ? 3.512 -5.285 8.494 1.00 94.31 99 ARG A CA 1
ATOM 756 C C . ARG A 1 99 ? 3.508 -6.762 8.095 1.00 94.31 99 ARG A C 1
ATOM 758 O O . ARG A 1 99 ? 2.489 -7.255 7.610 1.00 94.31 99 ARG A O 1
ATOM 765 N N . PRO A 1 100 ? 4.620 -7.495 8.303 1.00 92.69 100 PRO A N 1
ATOM 766 C CA . PRO A 1 100 ? 4.673 -8.929 8.003 1.00 92.69 100 PRO A CA 1
ATOM 767 C C . PRO A 1 100 ? 3.723 -9.747 8.896 1.00 92.69 100 PRO A C 1
ATOM 769 O O . PRO A 1 100 ? 3.430 -10.902 8.610 1.00 92.69 100 PRO A O 1
ATOM 772 N N . ASP A 1 101 ? 3.227 -9.140 9.976 1.00 93.38 101 ASP A N 1
ATOM 773 C CA . ASP A 1 101 ? 2.230 -9.693 10.884 1.00 93.38 101 ASP A CA 1
ATOM 774 C C . ASP A 1 101 ? 0.802 -9.693 10.309 1.00 93.38 101 ASP A C 1
ATOM 776 O O . ASP A 1 101 ? -0.086 -10.323 10.886 1.00 93.38 101 ASP A O 1
ATOM 780 N N . ARG A 1 102 ? 0.552 -9.004 9.186 1.00 92.06 102 ARG A N 1
ATOM 781 C CA . ARG A 1 102 ? -0.777 -8.893 8.571 1.00 92.06 102 ARG A CA 1
ATOM 782 C C . ARG A 1 102 ? -0.839 -9.577 7.214 1.00 92.06 102 ARG A C 1
ATOM 784 O O . ARG A 1 102 ? 0.096 -9.533 6.425 1.00 92.06 102 ARG A O 1
ATOM 791 N N . ARG A 1 103 ? -1.998 -10.178 6.928 1.00 92.50 103 ARG A N 1
ATOM 792 C CA . ARG A 1 103 ? -2.295 -10.759 5.613 1.00 92.50 103 ARG A CA 1
ATOM 793 C C . ARG A 1 103 ? -2.970 -9.717 4.714 1.00 92.50 103 ARG A C 1
ATOM 795 O O . ARG A 1 103 ? -3.850 -9.008 5.219 1.00 92.50 103 ARG A O 1
ATOM 802 N N . PRO A 1 104 ? -2.660 -9.661 3.407 1.00 91.31 104 PRO A N 1
ATOM 803 C CA . PRO A 1 104 ? -3.274 -8.712 2.474 1.00 91.31 104 PRO A CA 1
ATOM 804 C C . PRO A 1 104 ? -4.805 -8.701 2.526 1.00 91.31 104 PRO A C 1
ATOM 806 O O . PRO A 1 104 ? -5.412 -7.640 2.582 1.00 91.31 104 PRO A O 1
ATOM 809 N N . GLN A 1 105 ? -5.433 -9.874 2.652 1.00 88.38 105 GLN A N 1
ATOM 810 C CA . GLN A 1 105 ? -6.895 -10.023 2.683 1.00 88.38 105 GLN A CA 1
ATOM 811 C C . GLN A 1 105 ? -7.550 -9.381 3.916 1.00 88.38 105 GLN A C 1
ATOM 813 O O . GLN A 1 105 ? -8.758 -9.175 3.939 1.00 88.38 105 GLN A O 1
ATOM 818 N N . THR A 1 106 ? -6.770 -9.076 4.959 1.00 89.94 106 THR A N 1
ATOM 819 C CA . THR A 1 106 ? -7.268 -8.382 6.157 1.00 89.94 106 THR A CA 1
ATOM 820 C C . THR A 1 106 ? -7.264 -6.860 6.009 1.00 89.94 106 THR A C 1
ATOM 822 O O . THR A 1 106 ? -7.869 -6.182 6.839 1.00 89.94 106 THR A O 1
ATOM 825 N N . CYS A 1 107 ? -6.600 -6.318 4.981 1.00 89.00 107 CYS A N 1
ATOM 826 C CA . CYS A 1 107 ? -6.506 -4.884 4.703 1.00 89.00 107 CYS A CA 1
ATOM 827 C C . CYS A 1 107 ? -7.773 -4.421 3.983 1.00 89.00 107 CYS A C 1
ATOM 829 O O . CYS A 1 107 ? -7.872 -4.495 2.763 1.00 89.00 107 CYS A O 1
ATOM 831 N N . THR A 1 108 ? -8.769 -3.999 4.758 1.00 87.50 108 THR A N 1
ATOM 832 C CA . THR A 1 108 ? -10.090 -3.599 4.255 1.00 87.50 108 THR A CA 1
ATOM 833 C C . THR A 1 108 ? -10.439 -2.191 4.723 1.00 87.50 108 THR A C 1
ATOM 835 O O . THR A 1 108 ? -9.915 -1.720 5.733 1.00 87.50 108 THR A O 1
ATOM 838 N N . TYR A 1 109 ? -11.375 -1.532 4.034 1.00 82.00 109 TYR A N 1
ATOM 839 C CA . TYR A 1 109 ? -11.848 -0.188 4.393 1.00 82.00 109 TYR A CA 1
ATOM 840 C C . TYR A 1 109 ? -12.440 -0.089 5.804 1.00 82.00 109 TYR A C 1
ATOM 842 O O . TYR A 1 109 ? -12.448 0.997 6.370 1.00 82.00 109 TYR A O 1
ATOM 850 N N . ALA A 1 110 ? -12.855 -1.204 6.416 1.00 82.69 110 ALA A N 1
ATOM 851 C CA . ALA A 1 110 ? -13.309 -1.233 7.809 1.00 82.69 110 ALA A CA 1
ATOM 852 C C . ALA A 1 110 ? -12.222 -0.811 8.820 1.00 82.69 110 ALA A C 1
ATOM 854 O O . ALA A 1 110 ? -12.532 -0.537 9.974 1.00 82.69 110 ALA A O 1
ATOM 855 N N . GLN A 1 111 ? -10.951 -0.776 8.406 1.00 81.75 111 GLN A N 1
ATOM 856 C CA . GLN A 1 111 ? -9.833 -0.292 9.220 1.00 81.75 111 GLN A CA 1
ATOM 857 C C . GLN A 1 111 ? -9.729 1.235 9.252 1.00 81.75 111 GLN A C 1
ATOM 859 O O . GLN A 1 111 ? -9.030 1.776 10.106 1.00 81.75 111 GLN A O 1
ATOM 864 N N . LEU A 1 112 ? -10.356 1.918 8.294 1.00 80.12 112 LEU A N 1
ATOM 865 C CA . LEU A 1 112 ? -10.294 3.364 8.188 1.00 80.12 112 LEU A CA 1
ATOM 866 C C . LEU A 1 112 ? -11.385 3.951 9.077 1.00 80.12 112 LEU A C 1
ATOM 868 O O . LEU A 1 112 ? -12.576 3.772 8.828 1.00 80.12 112 LEU A O 1
ATOM 872 N N . GLU A 1 113 ? -10.965 4.645 10.128 1.00 65.88 113 GLU A N 1
ATOM 873 C CA . GLU A 1 113 ? -11.871 5.400 10.980 1.00 65.88 113 GLU A CA 1
ATOM 874 C C . GLU A 1 113 ? -12.387 6.609 10.192 1.00 65.88 113 GLU A C 1
ATOM 876 O O . GLU A 1 113 ? -11.686 7.600 9.985 1.00 65.88 113 GLU A O 1
ATOM 881 N N . VAL A 1 114 ? -13.615 6.506 9.690 1.00 63.09 114 VAL A N 1
ATOM 882 C CA . VAL A 1 114 ? -14.317 7.643 9.098 1.00 63.09 114 VAL A CA 1
ATOM 883 C C . VAL A 1 114 ? -15.031 8.355 10.235 1.00 63.09 114 VAL A C 1
ATOM 885 O O . VAL A 1 114 ? -16.044 7.870 10.737 1.00 63.09 114 VAL A O 1
ATOM 888 N N . VAL A 1 115 ? -14.508 9.510 10.649 1.00 56.47 115 VAL A N 1
ATOM 889 C CA . VAL A 1 115 ? -15.253 10.414 11.530 1.00 56.47 115 VAL A CA 1
ATOM 890 C C . VAL A 1 115 ? -16.518 10.820 10.778 1.00 56.47 115 VAL A C 1
ATOM 892 O O . VAL A 1 115 ? -16.439 11.465 9.731 1.00 56.47 115 VAL A O 1
ATOM 895 N N . VAL A 1 116 ? -17.684 10.398 11.271 1.00 55.09 116 VAL A N 1
ATOM 896 C CA . VAL A 1 116 ? -18.971 10.819 10.709 1.00 55.09 116 VAL A CA 1
ATOM 897 C C . VAL A 1 116 ? -19.036 12.342 10.837 1.00 55.09 116 VAL A C 1
ATOM 899 O O . VAL A 1 116 ? -18.893 12.842 11.955 1.00 55.09 116 VAL A O 1
ATOM 902 N N . PRO A 1 117 ? -19.216 13.104 9.743 1.00 55.25 117 PRO A N 1
ATOM 903 C CA . PRO A 1 117 ? -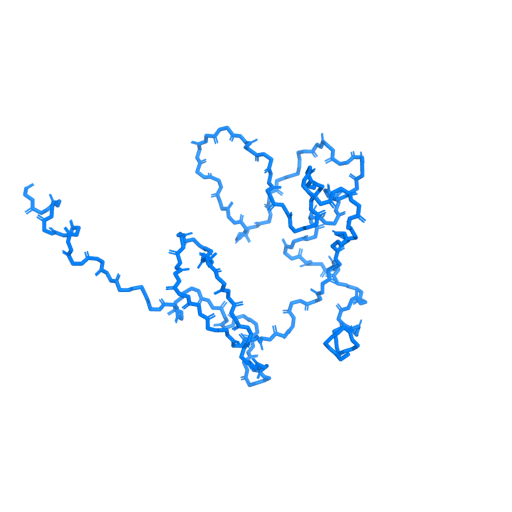19.362 14.547 9.850 1.00 55.25 117 PRO A CA 1
ATOM 904 C C . PRO A 1 117 ? -20.644 14.842 10.636 1.00 55.25 117 PRO A C 1
ATOM 906 O O . PRO A 1 117 ? -21.743 14.642 10.119 1.00 55.25 117 PRO A O 1
ATOM 909 N N . GLU A 1 118 ? -20.509 15.292 11.883 1.00 54.12 118 GLU A N 1
ATOM 910 C CA . GLU A 1 118 ? -21.635 15.626 12.771 1.00 54.12 118 GLU A CA 1
ATOM 911 C C . GLU A 1 118 ? -22.600 16.642 12.113 1.00 54.12 118 GLU A C 1
ATOM 913 O O . GLU A 1 118 ? -23.817 16.584 12.279 1.00 54.12 118 GLU A O 1
ATOM 918 N N . GLU A 1 119 ? -22.064 17.499 11.242 1.00 55.91 119 GLU A N 1
ATOM 919 C CA . GLU A 1 119 ? -22.775 18.557 10.520 1.00 55.91 119 GLU A CA 1
ATOM 920 C C . GLU A 1 119 ? -23.781 18.051 9.461 1.00 55.91 119 GLU A C 1
ATOM 922 O O . GLU A 1 119 ? -24.742 18.749 9.144 1.00 55.91 119 GLU A O 1
ATOM 927 N N . LEU A 1 120 ? -23.627 16.837 8.910 1.00 54.31 120 LEU A N 1
ATOM 928 C CA . LEU A 1 120 ? -24.545 16.334 7.869 1.00 54.31 120 LEU A CA 1
ATOM 929 C C . LEU A 1 120 ? -25.877 15.832 8.444 1.00 54.31 120 LEU A C 1
ATOM 931 O O . LEU A 1 120 ? -26.917 15.999 7.809 1.00 54.31 120 LEU A O 1
ATOM 935 N N . ALA A 1 121 ? -25.871 15.258 9.649 1.00 55.84 121 ALA A N 1
ATOM 936 C CA . ALA A 1 121 ? -27.101 14.829 10.319 1.00 55.84 121 ALA A CA 1
ATOM 937 C C . ALA A 1 121 ? -27.958 16.030 10.759 1.00 55.84 121 ALA A C 1
ATOM 939 O O . ALA A 1 121 ? -29.182 15.972 10.692 1.00 55.84 121 ALA A O 1
ATOM 940 N N . SER A 1 122 ? -27.302 17.130 11.142 1.00 58.75 122 SER A N 1
ATOM 941 C CA . SER A 1 122 ? -27.928 18.412 11.485 1.00 58.75 122 SER A CA 1
ATOM 942 C C . SER A 1 122 ? -28.606 19.079 10.277 1.00 58.75 122 SER A C 1
ATOM 944 O O . SER A 1 122 ? -29.731 19.561 10.382 1.00 58.75 122 SER A O 1
ATOM 946 N N . VAL A 1 123 ? -27.964 19.060 9.102 1.00 62.84 123 VAL A N 1
ATOM 947 C CA . VAL A 1 123 ? -28.469 19.742 7.893 1.00 62.84 123 VAL A CA 1
ATOM 948 C C . VAL A 1 123 ? -29.569 18.954 7.166 1.00 62.84 123 VAL A C 1
ATOM 950 O O . VAL A 1 123 ? -30.465 19.564 6.587 1.00 62.84 123 VAL A O 1
ATOM 953 N N . PHE A 1 124 ? -29.529 17.618 7.192 1.00 66.00 124 PHE A N 1
ATOM 954 C CA . PHE A 1 124 ? -30.513 16.758 6.513 1.00 66.00 124 PHE A CA 1
ATOM 955 C C . PHE A 1 124 ? -31.559 16.132 7.457 1.00 66.00 124 PHE A C 1
ATOM 957 O O . PHE A 1 124 ? -32.362 15.311 7.019 1.00 66.00 124 PHE A O 1
ATOM 964 N N . GLY A 1 125 ? -31.553 16.502 8.740 1.00 59.50 125 GLY A N 1
ATOM 965 C CA . GLY A 1 125 ? -32.482 16.029 9.770 1.00 59.50 125 GLY A CA 1
ATOM 966 C C . GLY A 1 125 ? -33.661 16.971 10.040 1.00 59.50 125 GLY A C 1
ATOM 967 O O . GLY A 1 125 ? -33.967 17.214 11.207 1.00 59.50 125 GLY A O 1
ATOM 968 N N . ALA A 1 126 ? -34.296 17.507 8.990 1.00 44.75 126 ALA A N 1
ATOM 969 C CA . ALA A 1 126 ? -35.523 18.309 9.069 1.00 44.75 126 ALA A CA 1
ATOM 970 C C . ALA A 1 126 ? -36.638 17.714 8.200 1.00 44.75 126 ALA A C 1
ATOM 972 O O . ALA A 1 126 ? -36.350 17.373 7.029 1.00 44.75 126 ALA A O 1
#

pLDDT: mean 70.73, std 19.85, range [30.16, 94.31]